Protein AF-A0A924YVE1-F1 (afdb_monomer_lite)

Structure (mmCIF, N/CA/C/O backbone):
data_AF-A0A924YVE1-F1
#
_entry.id   AF-A0A924YVE1-F1
#
loop_
_atom_site.group_PDB
_atom_site.id
_atom_site.type_symbol
_atom_site.label_atom_id
_atom_site.label_alt_id
_atom_site.label_comp_id
_atom_site.label_asym_id
_atom_site.label_entity_id
_atom_site.label_seq_id
_atom_site.pdbx_PDB_ins_code
_atom_site.Cartn_x
_atom_site.Cartn_y
_atom_site.Cartn_z
_atom_site.occupancy
_atom_site.B_iso_or_equiv
_atom_site.auth_seq_id
_atom_site.auth_comp_id
_atom_site.auth_asym_id
_atom_site.auth_atom_id
_atom_site.pdbx_PDB_model_num
ATOM 1 N N . MET A 1 1 ? 6.779 -16.673 3.602 1.00 70.12 1 MET A N 1
ATOM 2 C CA . MET A 1 1 ? 8.009 -15.884 3.868 1.00 70.12 1 MET A CA 1
ATOM 3 C C . MET A 1 1 ? 7.798 -15.182 5.196 1.00 70.12 1 MET A C 1
ATOM 5 O O . MET A 1 1 ? 6.887 -14.367 5.282 1.00 70.12 1 MET A O 1
ATOM 9 N N . GLN A 1 2 ? 8.609 -15.493 6.212 1.00 88.75 2 GLN A N 1
ATOM 10 C CA . GLN A 1 2 ? 8.340 -15.104 7.608 1.00 88.75 2 GLN A CA 1
ATOM 11 C C . GLN A 1 2 ? 8.128 -13.594 7.816 1.00 88.75 2 GLN A C 1
ATOM 13 O O . GLN A 1 2 ? 7.282 -13.204 8.613 1.00 88.75 2 GLN A O 1
ATOM 18 N N . ILE A 1 3 ? 8.847 -12.735 7.081 1.00 93.44 3 ILE A N 1
ATOM 19 C CA . ILE A 1 3 ? 8.732 -11.275 7.241 1.00 93.44 3 ILE A CA 1
ATOM 20 C C . ILE A 1 3 ? 7.363 -10.762 6.771 1.00 93.44 3 ILE A C 1
ATOM 22 O O . ILE A 1 3 ? 6.712 -10.029 7.508 1.00 93.44 3 ILE A O 1
ATOM 26 N N . ALA A 1 4 ? 6.892 -11.180 5.592 1.00 92.62 4 ALA A N 1
ATOM 27 C CA . ALA A 1 4 ? 5.585 -10.752 5.083 1.00 92.62 4 ALA A CA 1
ATOM 28 C C . ALA A 1 4 ? 4.443 -11.262 5.972 1.00 92.62 4 ALA A C 1
ATOM 30 O O . ALA A 1 4 ? 3.497 -10.534 6.252 1.00 92.62 4 ALA A O 1
ATOM 31 N N . GLU A 1 5 ? 4.549 -12.498 6.462 1.00 93.06 5 GLU A N 1
ATOM 32 C CA . GLU A 1 5 ? 3.588 -13.050 7.422 1.00 93.06 5 GLU A CA 1
ATOM 33 C C . GLU A 1 5 ? 3.554 -12.230 8.715 1.00 93.06 5 GLU A C 1
ATOM 35 O O . GLU A 1 5 ? 2.471 -11.930 9.213 1.00 93.06 5 GLU A O 1
ATOM 40 N N . ALA A 1 6 ? 4.719 -11.819 9.230 1.00 93.94 6 ALA A N 1
ATOM 41 C CA . ALA A 1 6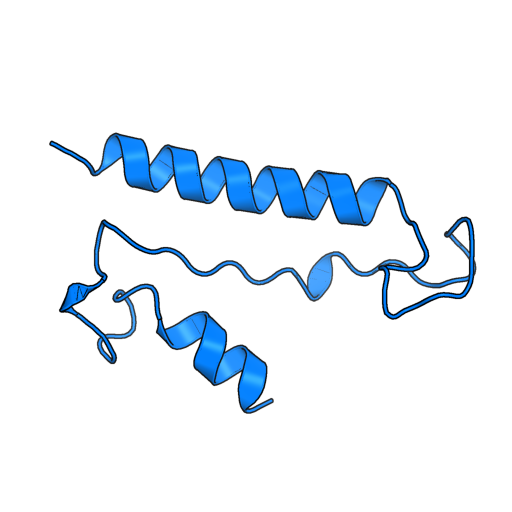 ? 4.807 -10.972 10.412 1.00 93.94 6 ALA A CA 1
ATOM 42 C C . ALA A 1 6 ? 4.201 -9.580 10.172 1.00 93.94 6 ALA A C 1
ATOM 44 O O . ALA A 1 6 ? 3.386 -9.145 10.979 1.00 93.94 6 ALA A O 1
ATOM 45 N N . GLN A 1 7 ? 4.543 -8.912 9.064 1.00 94.69 7 GLN A N 1
ATOM 46 C CA . GLN A 1 7 ? 4.008 -7.590 8.706 1.00 94.69 7 GLN A CA 1
ATOM 47 C C . GLN A 1 7 ? 2.484 -7.620 8.544 1.00 94.69 7 GLN A C 1
ATOM 49 O O . GLN A 1 7 ? 1.779 -6.792 9.113 1.00 94.69 7 GLN A O 1
ATOM 54 N N . LEU A 1 8 ? 1.964 -8.620 7.827 1.00 94.19 8 LEU A N 1
ATOM 55 C CA . LEU A 1 8 ? 0.531 -8.771 7.583 1.00 94.19 8 LEU A CA 1
ATOM 56 C C . LEU A 1 8 ? -0.250 -9.261 8.812 1.00 94.19 8 LEU A C 1
ATOM 58 O O . LEU A 1 8 ? -1.458 -9.438 8.703 1.00 94.19 8 LEU A O 1
ATOM 62 N N . ALA A 1 9 ? 0.393 -9.561 9.943 1.00 94.75 9 ALA A N 1
ATOM 63 C CA . ALA A 1 9 ? -0.290 -9.978 11.170 1.00 94.75 9 ALA A CA 1
ATOM 64 C C . ALA A 1 9 ? -0.601 -8.817 12.127 1.00 94.75 9 ALA A C 1
ATOM 66 O O . ALA A 1 9 ? -1.270 -9.047 13.131 1.00 94.75 9 ALA A O 1
ATOM 67 N N . VAL A 1 10 ? -0.108 -7.605 11.839 1.00 95.38 10 VAL A N 1
ATOM 68 C CA . VAL A 1 10 ? -0.144 -6.441 12.747 1.00 95.38 10 VAL A CA 1
ATOM 69 C C . VAL A 1 10 ? -1.473 -5.673 12.709 1.00 95.38 10 VAL A C 1
ATOM 71 O O . VAL A 1 10 ? -1.767 -4.938 13.639 1.00 95.38 10 VAL A O 1
ATOM 74 N N . ASP A 1 11 ? -2.314 -5.854 11.690 1.00 93.88 11 ASP A N 1
ATOM 75 C CA . ASP A 1 11 ? -3.581 -5.112 11.522 1.00 93.88 11 ASP A CA 1
ATOM 76 C C . ASP A 1 11 ? -4.640 -5.348 12.621 1.00 93.88 11 ASP A C 1
ATOM 78 O O . ASP A 1 11 ? -5.639 -4.638 12.698 1.00 93.88 11 ASP A O 1
ATOM 82 N N . GLY A 1 12 ? -4.434 -6.348 13.477 1.00 89.81 12 GLY A N 1
ATOM 83 C CA . GLY A 1 12 ? -5.348 -6.721 14.553 1.00 89.81 12 GLY A CA 1
ATOM 84 C C . GLY A 1 12 ? -6.544 -7.570 14.117 1.00 89.81 12 GLY A C 1
ATOM 85 O O . GLY A 1 12 ? -7.214 -8.143 14.978 1.00 89.81 12 GLY A O 1
ATOM 86 N N . ASP A 1 13 ? -6.761 -7.767 12.814 1.00 88.56 13 ASP A N 1
ATOM 87 C CA . ASP A 1 13 ? -7.837 -8.615 12.286 1.00 88.56 13 ASP A CA 1
ATOM 88 C C . ASP A 1 13 ? -7.472 -10.109 12.374 1.00 88.56 13 ASP A C 1
ATOM 90 O O . ASP A 1 13 ? -8.338 -10.961 12.582 1.00 88.56 13 ASP A O 1
ATOM 94 N N . LYS A 1 14 ? -6.175 -10.447 12.324 1.00 85.94 14 LYS A N 1
ATOM 95 C CA . LYS A 1 14 ? -5.679 -11.833 12.480 1.00 85.94 14 LYS A CA 1
ATOM 96 C C . LYS A 1 14 ? -5.564 -12.310 13.932 1.00 85.94 14 LYS A C 1
ATOM 98 O O . LYS A 1 14 ? -5.058 -13.402 14.181 1.00 85.94 14 LYS A O 1
ATOM 103 N N . GLY A 1 15 ? -5.983 -11.491 14.898 1.00 80.62 15 GLY A N 1
ATOM 104 C CA . GLY A 1 15 ? -6.063 -11.853 16.318 1.00 80.62 15 GLY A CA 1
ATOM 105 C C . GLY A 1 15 ? -4.731 -11.933 17.076 1.00 80.62 15 GLY A C 1
ATOM 106 O O . GLY A 1 15 ? -4.752 -12.154 18.282 1.00 80.62 15 GLY A O 1
ATOM 107 N N . LYS A 1 16 ? -3.578 -11.730 16.418 1.00 91.94 16 LYS A N 1
ATOM 108 C CA . LYS A 1 16 ? -2.265 -11.693 17.092 1.00 91.94 16 LYS A CA 1
ATOM 109 C C . LYS A 1 16 ? -2.041 -10.402 17.895 1.00 91.94 16 LYS A C 1
ATOM 111 O O . LYS A 1 16 ? -1.360 -10.453 18.911 1.00 91.94 16 LYS A O 1
ATOM 116 N N . TYR A 1 17 ? -2.621 -9.289 17.440 1.00 95.31 17 TYR A N 1
ATOM 117 C CA . TYR A 1 17 ? -2.528 -7.964 18.069 1.00 95.31 17 TYR A CA 1
ATOM 118 C C . TYR A 1 17 ? -3.911 -7.288 18.117 1.00 95.31 17 TYR A C 1
ATOM 120 O O . TYR A 1 17 ? -4.164 -6.334 17.378 1.00 95.31 17 TYR A O 1
ATOM 128 N N . PRO A 1 18 ? -4.866 -7.817 18.904 1.00 94.38 18 PRO A N 1
ATOM 129 C CA . PRO A 1 18 ? -6.238 -7.304 18.941 1.00 94.38 18 PRO A CA 1
ATOM 130 C C . PRO A 1 18 ? -6.334 -5.817 19.322 1.00 94.38 18 PRO A C 1
ATOM 132 O O . PRO A 1 18 ? -7.282 -5.148 18.920 1.00 94.38 18 PRO A O 1
ATOM 135 N N . GLU A 1 19 ? -5.351 -5.283 20.048 1.00 95.19 19 GLU A N 1
ATOM 136 C CA . GLU A 1 19 ? -5.234 -3.870 20.420 1.00 95.19 19 GLU A CA 1
ATOM 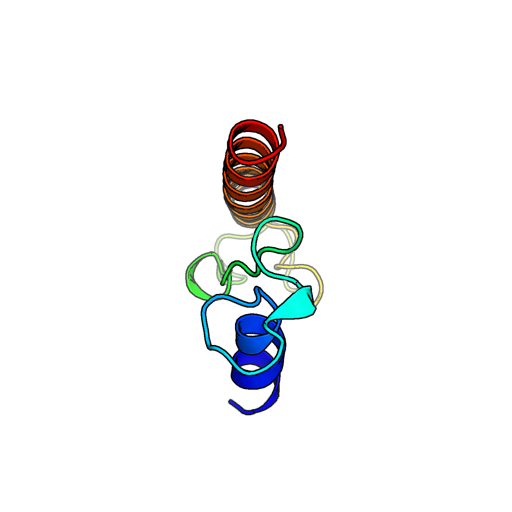137 C C . GLU A 1 19 ? -5.080 -2.914 19.225 1.00 95.19 19 GLU A C 1
ATOM 139 O O . GLU A 1 19 ? -5.318 -1.715 19.362 1.00 95.19 19 GLU A O 1
ATOM 144 N N . PHE A 1 20 ? -4.692 -3.424 18.055 1.00 95.31 20 PHE A N 1
ATOM 145 C CA . PHE A 1 20 ? -4.503 -2.628 16.842 1.00 95.31 20 PHE A CA 1
ATOM 146 C C . PHE A 1 20 ? -5.732 -2.584 15.932 1.00 95.31 20 PHE A C 1
ATOM 148 O O . PHE A 1 20 ? -5.769 -1.790 14.985 1.00 95.31 20 PHE A O 1
ATOM 155 N N . LYS A 1 21 ? -6.759 -3.380 16.241 1.00 93.19 21 LYS A N 1
ATOM 156 C CA . LYS A 1 21 ? -7.989 -3.443 15.456 1.00 93.19 21 LYS A CA 1
ATOM 157 C C . LYS A 1 21 ? -8.656 -2.065 15.354 1.00 93.19 21 LYS A C 1
ATOM 159 O O . LYS A 1 21 ? -8.866 -1.395 16.362 1.00 93.19 21 LYS A O 1
ATOM 164 N N . GLY A 1 22 ? -8.998 -1.657 14.131 1.00 92.94 22 GLY A N 1
ATOM 165 C CA . GLY A 1 22 ? -9.633 -0.363 13.839 1.00 92.94 22 GLY A CA 1
ATOM 166 C C . GLY A 1 22 ? -8.689 0.846 13.892 1.00 92.94 22 GLY A C 1
ATOM 167 O O . GLY A 1 22 ? -9.132 1.974 13.695 1.00 92.94 22 GLY A O 1
ATOM 168 N N . ASN A 1 23 ? -7.390 0.638 14.141 1.00 94.94 23 ASN A N 1
ATOM 169 C CA . ASN A 1 23 ? -6.394 1.715 14.173 1.00 94.94 23 ASN A CA 1
ATOM 170 C C . ASN A 1 23 ? -5.143 1.423 13.325 1.00 94.94 23 ASN A C 1
ATOM 172 O O . ASN A 1 23 ? -4.408 2.344 12.974 1.00 94.94 23 ASN A O 1
ATOM 176 N N . VAL A 1 24 ? -4.896 0.160 12.968 1.00 95.94 24 VAL A N 1
ATOM 177 C CA . VAL A 1 24 ? -3.791 -0.256 12.096 1.00 95.94 24 VAL A CA 1
ATOM 178 C C . VAL A 1 24 ? -4.332 -1.113 10.955 1.00 95.94 24 VAL A C 1
ATOM 180 O O . VAL A 1 24 ? -5.230 -1.925 11.147 1.00 95.94 24 VAL A O 1
ATOM 183 N N . LYS A 1 25 ? -3.760 -0.957 9.758 1.00 96.06 25 LYS A N 1
ATOM 184 C CA . LYS A 1 25 ? -3.973 -1.852 8.613 1.00 96.06 25 LYS A CA 1
ATOM 185 C C . LYS A 1 25 ? -2.629 -2.231 8.005 1.00 96.06 25 LYS A C 1
ATOM 187 O O . LYS A 1 25 ? -1.706 -1.419 7.972 1.00 96.06 25 LYS A O 1
ATOM 192 N N . ALA A 1 26 ? -2.540 -3.455 7.499 1.00 96.00 26 ALA A N 1
ATOM 193 C CA . ALA A 1 26 ? -1.409 -3.943 6.728 1.00 96.00 26 ALA A CA 1
ATOM 194 C C . ALA A 1 26 ? -1.897 -4.298 5.321 1.00 96.00 26 ALA A C 1
ATOM 196 O O . ALA A 1 26 ? -2.893 -5.000 5.165 1.00 96.00 26 ALA A O 1
ATOM 197 N N . VAL A 1 27 ? -1.196 -3.816 4.298 1.00 96.06 27 VAL A N 1
ATOM 198 C CA . VAL A 1 27 ? -1.502 -4.119 2.897 1.00 96.06 27 VAL A CA 1
ATOM 199 C C . VAL A 1 27 ? -0.340 -4.878 2.280 1.00 96.06 27 VAL A C 1
ATOM 201 O O . VAL A 1 27 ? 0.822 -4.576 2.546 1.00 96.06 27 VAL A O 1
ATOM 204 N N . ASP A 1 28 ? -0.654 -5.879 1.467 1.00 95.81 28 ASP A N 1
ATOM 205 C CA . ASP A 1 28 ? 0.342 -6.543 0.634 1.00 95.81 28 ASP A CA 1
ATOM 206 C C . ASP A 1 28 ? 0.569 -5.710 -0.628 1.00 95.81 28 ASP A C 1
ATOM 208 O O . ASP A 1 28 ? -0.385 -5.152 -1.165 1.00 95.81 28 ASP A O 1
ATOM 212 N N . THR A 1 29 ? 1.807 -5.601 -1.094 1.00 96.81 29 THR A N 1
ATOM 213 C CA . THR A 1 29 ? 2.173 -4.868 -2.320 1.00 96.81 29 THR A CA 1
ATOM 214 C C . THR A 1 29 ? 3.074 -5.691 -3.235 1.00 96.81 29 THR A C 1
ATOM 216 O O . THR A 1 29 ? 3.558 -5.190 -4.246 1.00 96.81 29 THR A O 1
ATOM 219 N N . ARG A 1 30 ? 3.333 -6.960 -2.894 1.00 95.12 30 ARG A N 1
ATOM 220 C CA . ARG A 1 30 ? 4.271 -7.819 -3.636 1.00 95.12 30 ARG A CA 1
ATOM 221 C C . ARG A 1 30 ? 3.805 -8.104 -5.063 1.00 95.12 30 ARG A C 1
ATOM 223 O O . ARG A 1 30 ? 4.636 -8.270 -5.947 1.00 95.12 30 ARG A O 1
ATOM 230 N N . ASP A 1 31 ? 2.495 -8.132 -5.281 1.00 97.12 31 ASP A N 1
ATOM 231 C CA . ASP A 1 31 ? 1.852 -8.270 -6.592 1.00 97.12 31 ASP A CA 1
ATOM 232 C C . ASP A 1 31 ? 1.998 -7.023 -7.482 1.00 97.12 31 ASP A C 1
ATOM 234 O O . ASP A 1 31 ? 1.761 -7.104 -8.682 1.00 97.12 31 ASP A O 1
ATOM 238 N N . LEU A 1 32 ? 2.417 -5.883 -6.922 1.00 97.62 32 LEU A N 1
ATOM 239 C CA . LEU A 1 32 ? 2.570 -4.610 -7.642 1.00 97.62 32 LEU A CA 1
ATOM 240 C C . LEU A 1 32 ? 3.961 -4.440 -8.272 1.00 97.62 32 LEU A C 1
ATOM 242 O O . LEU A 1 32 ? 4.265 -3.404 -8.868 1.00 97.62 32 LEU A O 1
ATOM 246 N N . TRP A 1 33 ? 4.831 -5.439 -8.120 1.00 96.94 33 TRP A N 1
ATOM 247 C CA . TRP A 1 33 ? 6.177 -5.425 -8.677 1.00 96.94 33 TRP A CA 1
ATOM 248 C C . TRP A 1 33 ? 6.152 -5.302 -10.204 1.00 96.94 33 TRP A C 1
ATOM 250 O O . TRP A 1 33 ? 5.301 -5.881 -10.884 1.00 96.94 33 TRP A O 1
ATOM 260 N N . ARG A 1 34 ? 7.108 -4.546 -10.745 1.00 98.12 34 ARG A N 1
ATOM 261 C CA . ARG A 1 34 ? 7.374 -4.451 -12.180 1.00 98.12 34 ARG A CA 1
ATOM 262 C C . ARG A 1 34 ? 8.834 -4.785 -12.429 1.00 98.12 34 ARG A C 1
ATOM 264 O O . ARG A 1 34 ? 9.721 -4.292 -11.728 1.00 98.12 34 ARG A O 1
ATOM 271 N N . GLU A 1 35 ? 9.066 -5.622 -13.430 1.00 97.81 35 GLU A N 1
ATOM 272 C CA . GLU A 1 35 ? 10.405 -6.064 -13.799 1.00 97.81 35 GLU A CA 1
ATOM 273 C C . GLU A 1 35 ? 11.257 -4.915 -14.357 1.00 97.81 35 GLU A C 1
ATOM 275 O O . GLU A 1 35 ? 10.763 -3.846 -14.737 1.00 97.81 35 GLU A O 1
ATOM 280 N N . ALA A 1 36 ? 12.575 -5.113 -14.352 1.00 97.94 36 ALA A N 1
ATOM 281 C CA . ALA A 1 36 ? 13.528 -4.080 -14.746 1.00 97.94 36 ALA A CA 1
ATOM 282 C C . ALA A 1 36 ? 13.437 -3.708 -16.240 1.00 97.94 36 ALA A C 1
ATOM 284 O O . ALA A 1 36 ? 13.790 -2.592 -16.605 1.00 97.94 36 ALA A O 1
ATOM 285 N N . ASP A 1 37 ? 12.962 -4.616 -17.095 1.00 98.06 37 ASP A N 1
ATOM 286 C 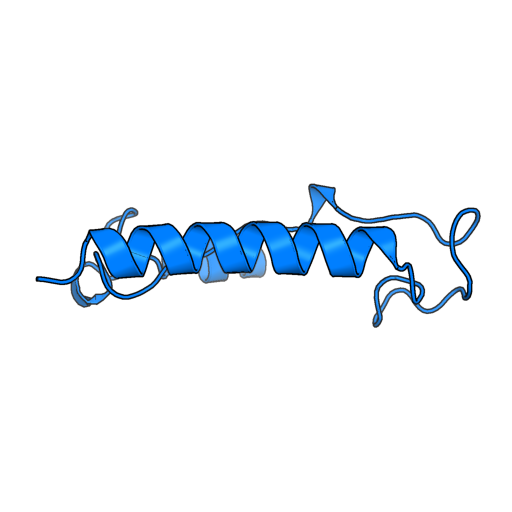CA . ASP A 1 37 ? 12.821 -4.422 -18.545 1.00 98.06 37 ASP A CA 1
ATOM 287 C C . ASP A 1 37 ? 11.676 -3.472 -18.935 1.00 98.06 37 ASP A C 1
ATOM 289 O O . ASP A 1 37 ? 11.712 -2.865 -20.005 1.00 98.06 37 ASP A O 1
ATOM 293 N N . VAL A 1 38 ? 10.697 -3.297 -18.047 1.00 98.12 38 VAL A N 1
ATOM 294 C CA . VAL A 1 38 ? 9.571 -2.363 -18.197 1.00 98.12 38 VAL A CA 1
ATOM 295 C C . VAL A 1 38 ? 9.706 -1.124 -17.305 1.00 98.12 38 VAL A C 1
ATOM 297 O O . VAL A 1 38 ? 8.741 -0.383 -17.116 1.00 98.12 38 VAL A O 1
ATOM 300 N N . SER A 1 39 ? 10.889 -0.890 -16.730 1.00 98.50 39 SER A N 1
ATOM 301 C CA . SER A 1 39 ? 11.112 0.143 -15.713 1.00 98.50 39 SER A CA 1
ATOM 302 C C . SER A 1 39 ? 12.299 1.062 -16.045 1.00 98.50 39 SER A C 1
ATOM 304 O O . SER A 1 39 ? 13.187 0.673 -16.800 1.00 98.50 39 SER A O 1
ATOM 306 N N . PRO A 1 40 ? 12.360 2.288 -15.483 1.00 98.25 40 PRO A N 1
ATOM 307 C CA . PRO A 1 40 ? 13.413 3.250 -15.820 1.00 98.25 40 PRO A CA 1
ATOM 308 C C . PRO A 1 40 ? 14.840 2.821 -15.453 1.00 98.25 40 PRO A C 1
ATOM 310 O O . PRO A 1 40 ? 15.784 3.220 -16.134 1.00 98.25 40 PRO A O 1
ATOM 313 N N . VAL A 1 41 ? 15.022 2.060 -14.365 1.00 97.81 41 VAL A N 1
ATOM 314 C CA . VAL A 1 41 ? 16.345 1.603 -13.908 1.00 97.81 41 VAL A CA 1
ATOM 315 C C . VAL A 1 41 ? 16.284 0.200 -13.309 1.00 97.81 41 VAL A C 1
ATOM 317 O O . VAL A 1 41 ? 15.304 -0.173 -12.680 1.00 97.81 41 VAL A O 1
ATOM 320 N N . ASN A 1 42 ? 17.375 -0.561 -13.397 1.00 98.00 42 ASN A N 1
ATOM 321 C CA . ASN A 1 42 ? 17.506 -1.841 -12.696 1.00 98.00 42 ASN A CA 1
ATOM 322 C C . ASN A 1 42 ? 17.986 -1.625 -11.247 1.00 98.00 42 ASN A C 1
ATOM 324 O O . ASN A 1 42 ? 19.148 -1.856 -10.915 1.00 98.00 42 ASN A O 1
ATOM 328 N N . GLN A 1 43 ? 17.098 -1.103 -10.398 1.00 97.69 43 GLN A N 1
ATOM 329 C CA . GLN A 1 43 ? 17.337 -0.898 -8.965 1.00 97.69 43 GLN A CA 1
ATOM 330 C C . GLN A 1 43 ? 16.184 -1.490 -8.162 1.00 97.69 43 GLN A C 1
ATOM 332 O O . GLN A 1 43 ? 15.304 -0.778 -7.671 1.00 97.69 43 GLN A O 1
ATOM 337 N N . GLY A 1 44 ? 16.187 -2.813 -8.018 1.00 95.88 44 GLY A N 1
ATOM 338 C CA . GLY A 1 44 ? 15.063 -3.523 -7.420 1.00 95.88 44 GLY A CA 1
ATOM 339 C C . GLY A 1 44 ? 14.711 -3.099 -5.987 1.00 95.88 44 GLY A C 1
ATOM 340 O O . GLY A 1 44 ? 13.542 -3.073 -5.616 1.00 95.88 44 GLY A O 1
ATOM 341 N N . TYR A 1 45 ? 15.698 -2.666 -5.200 1.00 95.50 45 TYR A N 1
ATOM 342 C CA . TYR A 1 45 ? 15.500 -2.142 -3.840 1.00 95.50 45 TYR A CA 1
ATOM 343 C C . TYR A 1 45 ? 14.732 -0.804 -3.788 1.00 95.50 45 TYR A C 1
ATOM 345 O O . TYR A 1 45 ? 14.308 -0.389 -2.713 1.00 95.50 45 TYR A O 1
ATOM 353 N N . HIS A 1 46 ? 14.507 -0.159 -4.937 1.00 96.94 46 HIS A N 1
ATOM 354 C CA . HIS A 1 46 ? 13.635 1.004 -5.110 1.00 96.94 46 HIS A CA 1
ATOM 355 C C . HIS A 1 46 ? 12.559 0.749 -6.179 1.00 96.94 46 HIS A C 1
ATOM 357 O O . HIS A 1 46 ? 12.226 1.652 -6.941 1.00 96.94 46 HIS A O 1
ATOM 363 N N . TYR A 1 47 ? 12.039 -0.478 -6.297 1.00 97.19 47 TYR A N 1
ATOM 364 C CA . TYR A 1 47 ? 11.005 -0.829 -7.287 1.00 97.19 47 TYR A CA 1
ATOM 365 C C . TYR A 1 47 ? 11.377 -0.472 -8.731 1.00 97.19 47 TYR A C 1
ATOM 367 O O . TYR A 1 47 ? 10.525 -0.054 -9.509 1.00 97.19 47 TYR A O 1
ATOM 375 N N . ASN A 1 48 ? 12.664 -0.561 -9.084 1.00 98.31 48 ASN A N 1
ATOM 376 C CA . ASN A 1 48 ? 13.165 -0.200 -10.413 1.00 98.31 48 ASN A CA 1
ATOM 377 C C . ASN A 1 48 ? 12.840 1.253 -10.836 1.00 98.31 48 ASN A C 1
ATOM 379 O O . ASN A 1 48 ? 12.871 1.592 -12.018 1.00 98.31 48 ASN A O 1
ATOM 383 N N . HIS A 1 49 ? 12.524 2.119 -9.861 1.00 97.75 49 HIS A N 1
ATOM 384 C CA . HIS A 1 49 ? 11.934 3.446 -10.056 1.00 97.75 49 HIS A CA 1
ATOM 385 C C . HIS A 1 49 ? 10.678 3.431 -10.950 1.00 97.75 49 HIS A C 1
ATOM 387 O O . HIS A 1 49 ? 10.420 4.379 -11.694 1.00 97.75 49 HIS A O 1
ATOM 393 N N . ASN A 1 50 ? 9.891 2.356 -10.900 1.00 98.56 50 ASN A N 1
ATOM 394 C CA . ASN A 1 50 ? 8.677 2.218 -11.688 1.00 98.56 50 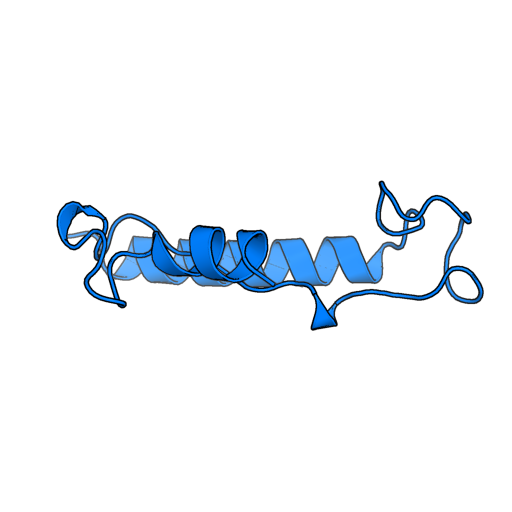ASN A CA 1
ATOM 395 C C . ASN A 1 50 ? 7.543 3.083 -11.108 1.00 98.56 50 ASN A C 1
ATOM 397 O O . ASN A 1 50 ? 7.098 2.884 -9.976 1.00 98.56 50 ASN A O 1
ATOM 401 N N . ALA A 1 51 ? 7.066 4.048 -11.898 1.00 98.44 51 ALA A N 1
ATOM 402 C CA . ALA A 1 51 ? 6.024 4.985 -11.479 1.00 98.44 51 ALA A CA 1
ATOM 403 C C . ALA A 1 51 ? 4.681 4.301 -11.165 1.00 98.44 51 ALA A C 1
ATOM 405 O O . ALA A 1 51 ? 3.986 4.727 -10.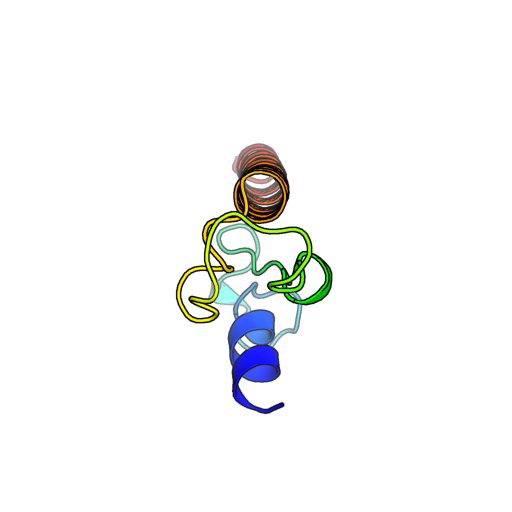243 1.00 98.44 51 ALA A O 1
ATOM 406 N N . GLU A 1 52 ? 4.332 3.237 -11.891 1.00 98.44 52 GLU A N 1
ATOM 407 C CA . GLU A 1 52 ? 3.091 2.490 -11.682 1.00 98.44 52 GLU A CA 1
ATOM 408 C C . GLU A 1 52 ? 3.129 1.733 -10.349 1.00 98.44 52 GLU A C 1
ATOM 410 O O . GLU A 1 52 ? 2.207 1.875 -9.549 1.00 98.44 52 GLU A O 1
ATOM 415 N N . THR A 1 53 ? 4.239 1.050 -10.031 1.00 98.38 53 THR A N 1
ATOM 416 C CA . THR A 1 53 ? 4.412 0.388 -8.724 1.00 98.38 53 THR A CA 1
ATOM 417 C C . THR A 1 53 ? 4.259 1.372 -7.562 1.00 98.38 53 THR A C 1
ATOM 419 O O . THR A 1 53 ? 3.600 1.056 -6.567 1.00 98.38 53 THR A O 1
ATOM 422 N N . TYR A 1 54 ? 4.831 2.577 -7.669 1.00 98.44 54 TYR A N 1
ATOM 423 C CA . TYR A 1 54 ? 4.658 3.609 -6.642 1.00 98.44 54 TYR A CA 1
ATOM 424 C C . TYR A 1 54 ? 3.206 4.078 -6.527 1.00 98.44 54 TYR A C 1
ATOM 426 O O . TYR A 1 54 ? 2.698 4.204 -5.410 1.00 98.44 54 TYR A O 1
ATOM 434 N N . TYR A 1 55 ? 2.542 4.329 -7.657 1.00 98.62 55 TYR A N 1
ATOM 435 C CA . TYR A 1 55 ? 1.153 4.777 -7.677 1.00 98.62 55 TYR A CA 1
ATOM 436 C C . TYR A 1 55 ? 0.215 3.737 -7.060 1.00 98.62 55 TYR A C 1
ATOM 438 O O . TYR A 1 55 ? -0.509 4.066 -6.124 1.00 98.62 55 TYR A O 1
ATOM 446 N N . GLU A 1 56 ? 0.268 2.483 -7.513 1.00 98.75 56 GLU A N 1
ATOM 447 C CA . GLU A 1 56 ? -0.602 1.404 -7.025 1.00 98.75 56 GLU A CA 1
ATOM 448 C C . GLU A 1 56 ? -0.353 1.114 -5.536 1.00 98.75 56 GLU A C 1
ATOM 450 O O . GLU A 1 56 ? -1.293 0.893 -4.767 1.00 98.75 56 GLU A O 1
ATOM 455 N N . THR A 1 57 ? 0.911 1.187 -5.094 1.00 98.56 57 THR A N 1
ATOM 456 C CA . THR A 1 57 ? 1.267 1.082 -3.669 1.00 98.56 57 THR A CA 1
ATOM 457 C C . THR A 1 57 ? 0.622 2.210 -2.864 1.00 98.56 57 THR A C 1
ATOM 459 O O . THR A 1 57 ? -0.018 1.959 -1.840 1.00 98.56 57 THR A O 1
ATOM 462 N N . GLY A 1 58 ? 0.763 3.455 -3.328 1.00 98.50 58 GLY A N 1
ATOM 463 C CA . GLY A 1 58 ? 0.171 4.628 -2.689 1.00 98.50 58 GLY A CA 1
ATOM 464 C C . GLY A 1 58 ? -1.357 4.583 -2.675 1.00 98.50 58 GLY A C 1
ATOM 465 O O . GLY A 1 58 ? -1.969 4.911 -1.660 1.00 98.50 58 GLY A O 1
ATOM 466 N N . GLU A 1 59 ? -1.981 4.120 -3.756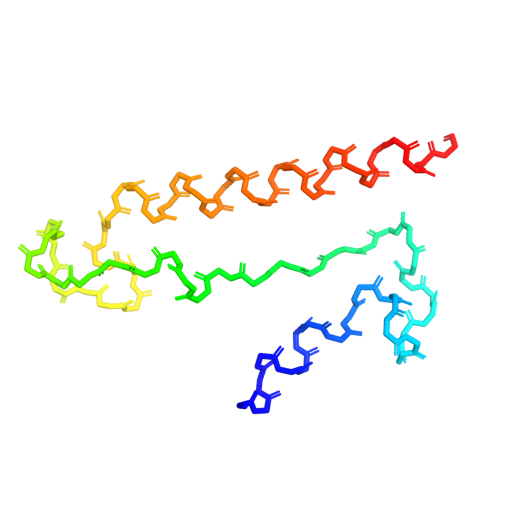 1.00 98.75 59 GLU A N 1
ATOM 467 C CA . GLU A 1 59 ? -3.429 3.948 -3.844 1.00 98.75 59 GLU A CA 1
ATOM 468 C C . GLU A 1 59 ? -3.926 2.916 -2.827 1.00 98.75 59 GLU A C 1
ATOM 470 O O . GLU A 1 59 ? -4.870 3.190 -2.081 1.00 98.75 59 GLU A O 1
ATOM 475 N N . ARG A 1 60 ? -3.276 1.748 -2.744 1.00 98.50 60 ARG A N 1
ATOM 476 C CA . ARG A 1 60 ? -3.656 0.687 -1.802 1.00 98.50 60 ARG A CA 1
ATOM 477 C C . ARG A 1 60 ? -3.511 1.149 -0.348 1.00 98.50 60 ARG A C 1
ATOM 479 O O . ARG A 1 60 ? -4.418 0.926 0.454 1.00 98.50 60 ARG A O 1
ATOM 486 N N . LEU A 1 61 ? -2.431 1.868 -0.028 1.00 98.50 61 LEU A N 1
ATOM 487 C CA . LEU A 1 61 ? -2.243 2.512 1.279 1.00 98.50 61 LEU A CA 1
ATOM 488 C C . LEU A 1 61 ? -3.313 3.580 1.559 1.00 98.50 61 LEU A C 1
ATOM 490 O O . LEU A 1 61 ? -3.876 3.623 2.652 1.00 98.50 61 LEU A O 1
ATOM 494 N N . GLY A 1 62 ? -3.626 4.424 0.575 1.00 98.44 62 GLY A N 1
ATOM 495 C CA . GLY A 1 62 ? -4.629 5.481 0.696 1.00 98.44 62 GLY A CA 1
ATOM 496 C C . GLY A 1 62 ? -6.040 4.938 0.929 1.00 98.44 62 GLY A C 1
ATOM 497 O O . GLY A 1 62 ? -6.766 5.455 1.779 1.00 98.44 62 GLY A O 1
ATOM 498 N N . ARG A 1 63 ? -6.417 3.857 0.235 1.00 98.38 63 ARG A N 1
ATOM 499 C CA . ARG A 1 63 ? -7.696 3.158 0.444 1.00 98.38 63 ARG A CA 1
ATOM 500 C C . ARG A 1 63 ? -7.783 2.558 1.848 1.00 98.38 63 ARG A C 1
ATOM 502 O O . ARG A 1 63 ? -8.779 2.796 2.525 1.00 98.38 63 ARG A O 1
ATOM 509 N N . ALA A 1 64 ? -6.726 1.891 2.316 1.00 97.31 64 ALA A N 1
ATOM 510 C CA . ALA A 1 64 ? -6.670 1.351 3.676 1.00 97.31 64 ALA A CA 1
ATOM 511 C C . ALA A 1 64 ? -6.785 2.452 4.749 1.00 97.31 64 ALA A C 1
ATOM 513 O O . ALA A 1 64 ? -7.490 2.287 5.743 1.00 97.31 64 ALA A O 1
ATOM 514 N N . MET A 1 65 ? -6.153 3.611 4.534 1.00 97.94 65 MET A N 1
ATOM 515 C CA . MET A 1 65 ? -6.317 4.767 5.421 1.00 97.94 65 MET A CA 1
ATOM 516 C C . MET A 1 65 ? -7.755 5.304 5.398 1.00 97.94 65 MET A C 1
ATOM 518 O O . MET A 1 65 ? -8.319 5.604 6.447 1.00 97.94 65 MET A O 1
ATOM 522 N N . ALA A 1 66 ? -8.376 5.411 4.221 1.00 97.62 66 ALA A N 1
ATOM 523 C CA . ALA A 1 66 ? -9.759 5.867 4.108 1.00 97.62 66 ALA A CA 1
ATOM 524 C C . ALA A 1 66 ? -10.749 4.930 4.826 1.00 97.62 66 ALA A C 1
ATOM 526 O O . ALA A 1 66 ? -11.742 5.406 5.371 1.00 97.62 66 ALA A O 1
ATOM 527 N N . GLU A 1 67 ? -10.489 3.621 4.845 1.00 95.56 67 GLU A N 1
ATOM 528 C CA . GLU A 1 67 ? -11.257 2.647 5.632 1.00 95.56 67 GLU A CA 1
ATOM 529 C C . GLU A 1 67 ? -11.095 2.886 7.136 1.00 95.56 67 GLU A C 1
ATOM 531 O O . GLU A 1 67 ? -12.097 3.068 7.825 1.00 95.56 67 GLU A O 1
ATOM 536 N N . LEU A 1 68 ? -9.856 3.009 7.627 1.00 95.50 68 LEU A N 1
ATOM 537 C CA . LEU A 1 68 ? -9.590 3.325 9.036 1.00 95.50 68 LEU A CA 1
ATOM 538 C C . LEU A 1 68 ? -10.295 4.612 9.485 1.00 95.50 68 LEU A C 1
ATOM 540 O O . LEU A 1 68 ? -10.859 4.670 10.572 1.00 95.50 68 LEU A O 1
ATOM 544 N N . LEU A 1 69 ? -10.305 5.649 8.646 1.00 95.94 69 LEU A N 1
ATOM 545 C CA . LEU A 1 69 ? -10.973 6.913 8.964 1.00 95.94 69 LEU A CA 1
ATOM 546 C C . LEU A 1 69 ? -12.503 6.798 9.031 1.00 95.94 69 LEU A C 1
ATOM 548 O O . LEU A 1 69 ? -13.117 7.584 9.745 1.00 95.94 69 LEU A O 1
ATOM 552 N N . LYS A 1 70 ? -13.120 5.843 8.322 1.00 93.25 70 LYS A N 1
ATOM 553 C CA . LYS A 1 70 ? -14.567 5.569 8.422 1.00 93.25 70 LYS A CA 1
ATOM 554 C C . LYS A 1 70 ? -14.927 4.781 9.678 1.00 93.25 70 LYS A C 1
ATOM 556 O O . LYS A 1 70 ? -16.044 4.903 10.166 1.00 93.25 70 LYS A O 1
ATOM 561 N N . GLU A 1 71 ? -14.010 3.946 10.157 1.00 82.94 71 GLU A N 1
ATOM 562 C CA . GLU A 1 71 ? -14.186 3.132 11.365 1.00 82.94 71 GLU A CA 1
ATOM 563 C C . GLU A 1 71 ? -13.918 3.924 12.654 1.00 82.94 71 GLU A C 1
ATOM 565 O O . GLU A 1 71 ? -14.308 3.490 13.740 1.00 82.94 71 GLU A O 1
ATOM 570 N N . ARG A 1 72 ? -13.273 5.092 12.548 1.00 74.75 72 ARG A N 1
ATOM 571 C CA . ARG A 1 72 ? -13.041 5.990 13.681 1.00 74.75 72 ARG A CA 1
ATOM 572 C C . ARG A 1 72 ? -14.343 6.706 14.084 1.00 74.75 72 ARG A C 1
ATOM 574 O O . ARG A 1 72 ? -14.978 7.298 13.212 1.00 74.75 72 ARG A O 1
ATOM 581 N N . PRO A 1 73 ? -14.727 6.660 15.374 1.00 60.47 73 PRO A N 1
ATOM 582 C CA . PRO A 1 73 ? -15.902 7.360 15.891 1.00 60.47 73 PRO A CA 1
ATOM 583 C C . PRO A 1 73 ? -15.755 8.886 15.859 1.00 60.47 73 PRO A C 1
ATOM 585 O O . PRO A 1 73 ? -14.602 9.383 15.911 1.00 60.47 73 PRO A O 1
#

Foldseek 3Di:
DVVLVVQQCCCLPVVPPVVNDLPDHGDDLPVLADDLVPAPAPDVVCSSNRPSSVVVVVVRVVVVVVSSVVSDD

Secondary structure (DSSP, 8-state):
-HHHHHHTTTTSTTSS-GGGTTT------GGG---GGGSSS--GGGGGG-HHHHHHHHHHHHHHHHHHHHH--

Radius of gyration: 14.85 Å; chains: 1; bounding box: 33×23×39 Å

pLDDT: mean 94.5, std 6.54, range [60.47, 98.75]

Sequence (73 aa):
MQIAEAQLAVDGDKGKYPEFKGNVKAVDTRDLWREADVSPVNQGYHYNHNAETYYETGERLGRAMAELLKERP